Protein 7XV9 (pdb70)

Foldseek 3Di:
DDDDFDAAQQARHGFPQQAQRGRHHPVLNVLLLCCLVVVDDFDAPDDLDDHAHPPCNVPGSSNSNVSCVVRPRHSVSRDD/DDDDFDAAQLARHGFPQQAQRGGHHPVLNVLLLCCLVVVDDFDAPDDLPDHAHPPCNVPGSSNSNVSCVVRPRHSVSNDD

InterPro domains:
  IPR000536 Nuclear hormone receptor, ligand-binding domain [PF00104] (373-566)
  IPR000536 Nuclear hormone receptor, ligand-binding domain [PS51843] (341-583)
  IPR000536 Nuclear hormone receptor, ligand-binding domain [SM00430] (388-554)
  IPR001628 Zinc finger, nuclear hormone receptor-type [PF00105] (116-183)
  IPR001628 Zinc finger, nuclear hormone receptor-type [PR00047] (117-133)
  IPR001628 Zinc finger, nuclear hormone receptor-type [PR00047] (133-148)
  IPR001628 Zinc finger, nuclear hormone receptor-type [PR00047] (166-174)
  IPR001628 Zinc finger, nuclear hormone receptor-type [PR00047] (174-182)
  IPR001628 Zinc finger, nuclear hormone receptor-type [PS00031] (117-143)
  IPR001628 Zinc finger, nuclear hormone receptor-type [PS51030] (114-189)
  IPR001628 Zinc finger, nuclear hormone receptor-type [SM00399] (114-185)
  IPR001723 Nuclear hormone receptor [PR00398] (178-188)
  IPR001723 Nuclear hormone receptor [PR00398] (389-410)
  IPR001723 Nuclear hormone receptor [PR00398] (410-426)
  IPR001723 Nuclear hormone receptor [PR00398] (485-500)
  IPR001723 Nuclear hormone receptor [PR00398] (542-559)
  IPR013088 Zinc finger, NHR/GATA-type [G3DSA:3.30.50.10] (107-215)
  IPR035500 Nuclear hormone receptor-like domain superfamily [G3DSA:1.10.565.10] (348-596)
  IPR035500 Nuclear hormone receptor-like domain superfamily [SSF48508] (183-584)
  IPR048245 Nuclear receptor subfamily 2 group C member 1/2-like, DNA-binding domain [cd06967] (112-198)

Sequence (160 aa):
GHMVVEYCVVCGDKASGRHYGAVSCEGCKGFFKRSVRKNNLTYSCRSNQDCIINKHHRNRCQFCRLKKCLEMGMMKMESVQSGHMVVEYCVVCGDKASGRHYGAVSCEGCKGFFKRSVRKNNLTYSCRSNQDCIINKHHRNRCQFCRLKKCLEMGMKMESVQS

B-factor: mean 18.83, std 8.37, range [8.4, 64.59]

Nearest PDB structures (foldseek):
  7xv9-assembly1_A  TM=1.013E+00  e=1.247E-21  Homo sapiens
  7xv6-assembly1_A  TM=9.791E-01  e=7.977E-18  Homo sapiens
  1by4-assembly2_D  TM=9.687E-01  e=2.899E-15  Homo sapiens
  4cn3-assembly1_C  TM=9.522E-01  e=8.165E-15  Homo sapiens
  8ifo-assembly1_A  TM=9.978E-01  e=5.142E-13  Homo sapiens

Solvent-accessible surface area: 9502 Å² total; per-residue (Å²): 133,158,167,104,102,88,38,6,18,1,0,5,48,61,23,66,28,172,33,46,59,6,29,0,5,91,34,0,48,26,15,0,64,141,3,32,124,86,130,52,129,41,109,21,113,80,110,78,73,36,44,8,34,85,96,45,61,73,224,12,66,61,7,13,23,52,11,0,85,117,23,36,4,70,61,161,60,8,54,130,132,157,167,104,87,89,116,5,49,6,7,34,48,115,24,65,28,108,34,46,26,3,14,0,5,89,34,0,52,24,13,0,66,122,3,26,120,126,123,50,131,39,108,18,114,78,106,76,101,43,145,26,68,136,82,74,62,72,119,12,63,68,7,11,23,37,38,0,31,49,51,2,4,14,60,103,48,9,52,145

Organism: Homo sapiens (NCBI:txid9606)

GO terms:
  GO:0005515 protein binding (F, IPI)
  GO:1990837 sequence-specific double-stranded DNA binding (F, IDA)
  GO:0000977 RNA polymerase II transcription regulatory region sequence-specific DNA binding (F, IDA)
  GO:0000978 RNA polymerase II cis-regulatory region sequence-specific DNA binding (F, IDA)
  GO:0001228 DNA-binding transcription activator activity, RNA polymerase II-specific (F, IDA)
  GO:0045944 positive regulation of transcription by RNA polymerase II (P, IDA)
  GO:0003700 DNA-binding transcription factor activity (F, IDA)
  GO:0043565 sequence-specific DNA binding (F, IDA)
  GO:0003700 DNA-binding transcription factor activity (F, TAS)
  GO:0006355 regulation of DNA-templated transcription (P, TAS)
  GO:0007399 nervous system development (P, TAS)
  GO:0005654 nucleoplasm (C, TAS)
  GO:0043123 positive regulation of canonical NF-kappaB signal transduction (P, IMP)
  GO:0033209 tumor necrosis factor-mediated signaling pathway (P, IMP)
  GO:0046330 positive regulation of JNK cascade (P, IMP)
  GO:0005654 nucleoplasm (C, IDA)
  GO:0000122 negative regulation of transcription by RNA polymerase II (P, IPI)

Radius of gyration: 16.37 Å; Cα contacts (8 Å, |Δi|>4): 266; chains: 2; bounding box: 46×32×51 Å

Structure (mmCIF, N/CA/C/O backbone):
data_7XV9
#
_entry.id   7XV9
#
_cell.length_a   32.229
_cell.length_b   32.229
_cell.length_c   128.043
_cell.angle_alpha   90.000
_cell.angle_beta   90.000
_cell.angle_gamma   90.000
#
_symmetry.space_group_name_H-M   'P 41'
#
loop_
_entity.id
_entity.type
_entity.pdbx_description
1 polymer 'Nuclear receptor subfamily 2 group C member 2'
2 non-polymer 'ZINC ION'
3 water water
#
loop_
_atom_site.group_PDB
_atom_site.id
_atom_site.type_symbol
_atom_site.label_atom_id
_atom_site.label_alt_id
_atom_site.label_comp_id
_atom_site.label_asym_id
_atom_site.label_entity_id
_atom_site.label_seq_id
_atom_site.pdbx_PDB_ins_code
_atom_site.Cartn_x
_atom_site.Cartn_y
_atom_site.Cartn_z
_atom_site.occupancy
_atom_site.B_iso_or_equiv
_atom_site.auth_seq_id
_atom_site.auth_comp_id
_atom_site.auth_asym_id
_atom_site.auth_atom_id
_atom_site.pdbx_PDB_model_num
ATOM 1 N N . GLY A 1 1 ? 9.724 2.368 3.474 1.000 15.795 110 GLY A N 1
ATOM 2 C CA . GLY A 1 1 ? 10.692 3.180 4.290 1.000 15.163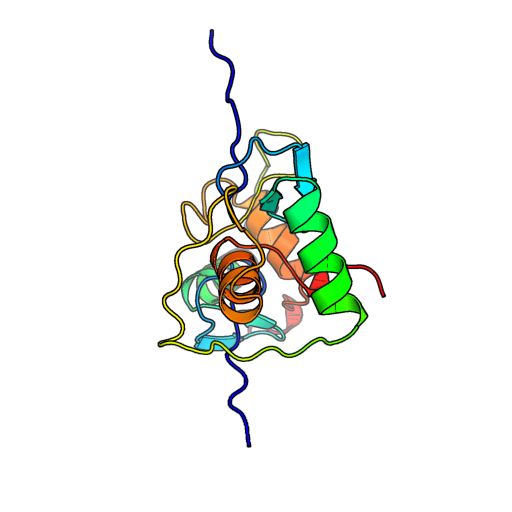 110 GLY A CA 1
ATOM 3 C C . GLY A 1 1 ? 10.038 3.654 5.579 1.000 13.743 110 GLY A C 1
ATOM 4 O O . GLY A 1 1 ? 8.822 3.484 5.698 1.000 13.766 110 GLY A O 1
ATOM 5 N N . HIS A 1 2 ? 10.809 4.166 6.512 1.000 15.078 111 HIS A N 1
ATOM 6 C CA . HIS A 1 2 ? 10.250 4.613 7.820 1.000 16.264 111 HIS A CA 1
ATOM 7 C C . HIS A 1 2 ? 11.009 5.807 8.415 1.000 17.032 111 HIS A C 1
ATOM 8 O O . HIS A 1 2 ? 12.219 6.002 8.021 1.000 17.983 111 HIS A O 1
ATOM 15 N N . MET A 1 3 ? 10.317 6.589 9.275 1.000 15.991 112 MET A N 1
ATOM 16 C CA . MET A 1 3 ? 10.944 7.646 10.116 1.000 15.548 112 MET A CA 1
ATOM 17 C C . MET A 1 3 ? 11.183 7.038 11.514 1.000 15.816 112 MET A C 1
ATOM 18 O O . MET A 1 3 ? 10.398 6.218 11.928 1.000 14.862 112 MET A O 1
ATOM 23 N N . VAL A 1 4 ? 12.337 7.292 12.120 1.000 13.904 113 VAL A N 1
ATOM 24 C CA . VAL A 1 4 ? 12.549 7.054 13.591 1.000 13.540 113 VAL A CA 1
ATOM 25 C C . VAL A 1 4 ? 12.205 8.344 14.311 1.000 13.127 113 VAL A C 1
ATOM 26 O O . VAL A 1 4 ? 12.789 9.342 13.942 1.000 14.660 113 VAL A O 1
ATOM 30 N N . VAL A 1 5 ? 11.244 8.308 15.242 1.000 12.675 114 VAL A N 1
ATOM 31 C CA . VAL A 1 5 ? 10.742 9.487 15.979 1.000 13.075 114 VAL A CA 1
ATOM 32 C C . VAL A 1 5 ? 11.213 9.314 17.413 1.000 13.306 114 VAL A C 1
ATOM 33 O O . VAL A 1 5 ? 10.742 8.351 18.077 1.000 12.470 114 VAL A O 1
ATOM 37 N N . GLU A 1 6 ? 12.251 10.067 17.757 1.000 12.169 115 GLU A N 1
ATOM 38 C CA . GLU A 1 6 ? 12.929 9.920 19.064 1.000 12.531 115 GLU A CA 1
ATOM 39 C C . GLU A 1 6 ? 12.174 10.683 20.147 1.000 11.751 115 GLU A C 1
ATOM 40 O O . GLU A 1 6 ? 11.740 11.820 19.950 1.000 13.042 115 GLU A O 1
ATOM 46 N N . TYR A 1 7 ? 12.097 10.042 21.294 1.000 11.429 116 TYR A N 1
ATOM 47 C CA . TYR A 1 7 ? 11.550 10.636 22.512 1.000 12.066 116 TYR A CA 1
ATOM 48 C C . TYR A 1 7 ? 12.699 10.855 23.480 1.000 12.358 116 TYR A C 1
ATOM 49 O O . TYR A 1 7 ? 13.594 10.037 23.593 1.000 12.991 116 TYR A O 1
ATOM 58 N N . CYS A 1 8 ? 12.609 11.951 24.208 1.000 11.218 117 CYS A N 1
ATOM 59 C CA . CYS A 1 8 ? 13.547 12.227 25.325 1.000 10.867 117 CYS A CA 1
ATOM 60 C C . CYS A 1 8 ? 13.633 11.005 26.225 1.000 10.896 117 CYS A C 1
ATOM 61 O O . CYS A 1 8 ? 12.591 10.536 26.769 1.000 10.531 117 CYS A O 1
ATOM 64 N N . VAL A 1 9 ? 14.859 10.465 26.421 1.000 11.026 118 VAL A N 1
ATOM 65 C CA . VAL A 1 9 ? 15.085 9.294 27.309 1.000 11.799 118 VAL A CA 1
ATOM 66 C C . VAL A 1 9 ? 14.743 9.622 28.755 1.000 11.352 118 VAL A C 1
ATOM 67 O O . VAL A 1 9 ? 14.500 8.675 29.531 1.000 12.783 118 VAL A O 1
ATOM 71 N N . VAL A 1 10 ? 14.770 10.902 29.141 1.000 10.575 119 VAL A N 1
ATOM 72 C CA . VAL A 1 10 ? 14.534 11.294 30.556 1.000 10.364 119 VAL A CA 1
ATOM 73 C C . VAL A 1 10 ? 13.026 11.489 30.799 1.000 10.827 119 VAL A C 1
ATOM 74 O O . VAL A 1 10 ? 12.516 10.933 31.794 1.000 11.508 119 VAL A O 1
ATOM 78 N N . CYS A 1 11 ? 12.342 12.249 29.950 1.000 9.657 120 CYS A N 1
ATOM 79 C CA . CYS A 1 11 ? 10.932 12.620 30.251 1.000 10.008 120 CYS A CA 1
ATOM 80 C C . CYS A 1 11 ? 9.884 12.137 29.237 1.000 9.734 120 CYS A C 1
ATOM 81 O O . CYS A 1 11 ? 8.660 12.299 29.585 1.000 11.104 120 CYS A O 1
ATOM 84 N N . GLY A 1 12 ? 10.244 11.722 28.036 1.000 10.501 121 GLY A N 1
ATOM 85 C CA . GLY A 1 12 ? 9.216 11.293 27.067 1.000 10.648 121 GLY A CA 1
ATOM 86 C C . GLY A 1 12 ? 8.630 12.409 26.253 1.000 11.776 121 GLY A C 1
ATOM 87 O O . GLY A 1 12 ? 7.766 12.144 25.368 1.000 13.585 121 GLY A O 1
ATOM 88 N N . ASP A 1 13 ? 9.056 13.671 26.458 1.000 11.757 122 ASP A N 1
ATOM 89 C CA . ASP A 1 13 ? 8.750 14.727 25.474 1.000 14.012 122 ASP A CA 1
ATOM 90 C C . ASP A 1 13 ? 9.472 14.356 24.163 1.000 14.154 122 ASP A C 1
ATOM 91 O O . ASP A 1 13 ? 10.412 13.526 24.210 1.000 12.597 122 ASP A O 1
ATOM 96 N N . LYS A 1 14 ? 9.066 14.890 23.000 1.000 14.737 123 LYS A N 1
ATOM 97 C CA . LYS A 1 14 ? 9.833 14.667 21.751 1.000 15.099 123 LYS A CA 1
ATOM 98 C C . LYS A 1 14 ? 11.254 15.209 21.970 1.000 13.519 123 LYS A C 1
ATOM 99 O O . LYS A 1 14 ? 11.426 16.283 22.553 1.000 13.252 123 LYS A O 1
ATOM 101 N N . ALA A 1 15 ? 12.246 14.424 21.611 1.000 12.712 124 ALA A N 1
ATOM 102 C CA . ALA A 1 15 ? 13.648 14.870 21.733 1.000 13.305 124 ALA A CA 1
ATOM 103 C C . ALA A 1 15 ? 13.958 15.957 20.705 1.000 12.421 124 ALA A C 1
ATOM 104 O O . ALA A 1 15 ? 13.371 15.968 19.600 1.000 14.325 124 ALA A O 1
ATOM 106 N N . SER A 1 16 ? 14.966 16.775 20.965 1.000 12.602 125 SER A N 1
ATOM 107 C CA . SER A 1 16 ? 15.392 17.788 19.981 1.000 13.927 125 SER A CA 1
ATOM 108 C C . SER A 1 16 ? 16.670 17.313 19.302 1.000 15.903 125 SER A C 1
ATOM 109 O O . SER A 1 16 ? 17.109 17.959 18.335 1.000 16.506 125 SER A O 1
ATOM 112 N N . GLY A 1 17 ? 17.306 16.283 19.838 1.000 16.516 126 GLY A N 1
ATOM 113 C CA . GLY A 1 17 ? 18.590 15.829 19.300 1.000 16.149 126 GLY A CA 1
ATOM 114 C C . GLY A 1 17 ? 19.398 15.052 20.324 1.000 15.829 126 GLY A C 1
ATOM 115 O O . GLY A 1 17 ? 18.850 14.695 21.356 1.000 12.931 126 GLY A O 1
ATOM 116 N N . ARG A 1 18 ? 20.651 14.779 19.987 1.000 15.904 127 ARG A N 1
ATOM 117 C CA . ARG A 1 18 ? 21.625 14.051 20.843 1.000 16.450 127 ARG A CA 1
ATOM 118 C C . ARG A 1 18 ? 22.381 15.101 21.639 1.000 16.155 127 ARG A C 1
ATOM 119 O O . ARG A 1 18 ? 23.072 15.980 21.054 1.000 18.142 127 ARG A O 1
ATOM 125 N N . HIS A 1 19 ? 22.281 15.060 22.969 1.000 13.786 128 HIS A N 1
ATOM 126 C CA . HIS A 1 19 ? 22.923 16.082 23.814 1.000 14.132 128 HIS A CA 1
ATOM 127 C C . HIS A 1 19 ? 23.687 15.331 24.907 1.000 12.935 128 HIS A C 1
ATOM 128 O O . HIS A 1 19 ? 23.090 14.568 25.605 1.000 12.635 128 HIS A O 1
ATOM 135 N N . TYR A 1 20 ? 24.991 15.522 24.975 1.000 14.515 129 TYR A N 1
ATOM 136 C CA . TYR A 1 20 ? 25.840 14.884 26.004 1.000 12.871 129 TYR A CA 1
ATOM 137 C C . TYR A 1 20 ? 25.605 13.366 25.972 1.000 11.947 129 TYR A C 1
ATOM 138 O O . TYR A 1 20 ? 25.604 12.780 27.044 1.000 12.235 129 TYR A O 1
ATOM 147 N N . GLY A 1 21 ? 25.418 12.733 24.816 1.000 12.107 130 GLY A N 1
ATOM 148 C CA . GLY A 1 21 ? 25.421 11.269 24.746 1.000 12.338 130 GLY A CA 1
ATOM 149 C C . GLY A 1 21 ? 24.045 10.661 24.984 1.000 12.854 130 GLY A C 1
ATOM 150 O O . GLY A 1 21 ? 23.941 9.443 25.049 1.000 13.331 130 GLY A O 1
ATOM 151 N N . ALA A 1 22 ? 23.003 11.471 25.002 1.000 12.370 131 ALA A N 1
ATOM 152 C CA . ALA A 1 22 ? 21.620 10.945 25.166 1.000 12.582 131 ALA A CA 1
ATOM 153 C C . ALA A 1 22 ? 20.676 11.722 24.274 1.000 12.718 131 ALA A C 1
ATOM 154 O O . ALA A 1 22 ? 20.823 12.957 24.108 1.000 12.877 131 ALA A O 1
ATOM 156 N N . VAL A 1 23 ? 19.682 11.021 23.752 1.000 12.233 132 VAL A N 1
ATOM 157 C CA . VAL A 1 23 ? 18.578 11.642 22.986 1.000 12.999 132 VAL A CA 1
ATOM 158 C C . VAL A 1 23 ? 17.653 12.348 23.978 1.000 11.346 132 VA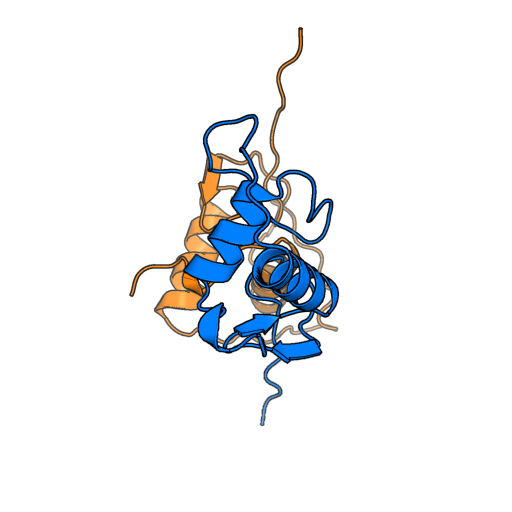L A C 1
ATOM 159 O O . VAL A 1 23 ? 17.101 11.657 24.843 1.000 12.475 132 VAL A O 1
ATOM 163 N N . SER A 1 24 ? 17.556 13.675 23.936 1.000 10.509 133 SER A N 1
ATOM 164 C CA . SER A 1 24 ? 16.875 14.404 25.015 1.000 10.798 133 SER A CA 1
ATOM 165 C C . SER A 1 24 ? 16.161 15.639 24.468 1.000 9.927 133 SER A C 1
ATOM 166 O O . SER A 1 24 ? 16.487 16.059 23.327 1.000 11.576 133 SER A O 1
ATOM 169 N N . CYS A 1 25 ? 15.172 16.145 25.209 1.000 9.684 134 CYS A N 1
ATOM 170 C CA . CYS A 1 25 ? 14.508 17.417 24.904 1.000 10.018 134 CYS A CA 1
ATOM 171 C C . CYS A 1 25 ? 15.422 18.545 25.353 1.000 10.341 134 CYS A C 1
ATOM 172 O O . CYS A 1 25 ? 16.404 18.343 26.047 1.000 10.207 134 CYS A O 1
ATOM 175 N N . GLU A 1 26 ? 15.049 19.759 24.984 1.000 12.055 135 GLU A N 1
ATOM 176 C CA . GLU A 1 26 ? 15.844 20.942 25.334 1.000 12.382 135 GLU A CA 1
ATOM 177 C C . GLU A 1 26 ? 15.816 21.129 26.855 1.000 11.399 135 GLU A C 1
ATOM 178 O O . GLU A 1 26 ? 16.832 21.575 27.367 1.000 13.597 135 GLU A O 1
ATOM 184 N N . GLY A 1 27 ? 14.660 20.926 27.496 1.000 10.695 136 GLY A N 1
ATOM 185 C CA . GLY A 1 27 ? 14.536 21.113 28.943 1.000 10.880 136 GLY A CA 1
ATOM 186 C C . GLY A 1 27 ? 15.484 20.197 29.657 1.000 9.478 136 GLY A C 1
ATOM 187 O O . GLY A 1 27 ? 16.186 20.667 30.606 1.000 8.902 136 GLY A O 1
ATOM 188 N N . CYS A 1 28 ? 15.491 18.916 29.312 1.000 9.411 137 CYS A N 1
ATOM 189 C CA . CYS A 1 28 ? 16.379 17.968 30.036 1.000 9.095 137 CYS A CA 1
ATOM 190 C C . CYS A 1 28 ? 17.858 18.232 29.734 1.000 9.359 137 CYS A C 1
ATOM 191 O O . CYS A 1 28 ? 18.652 18.136 30.639 1.000 9.795 137 CYS A O 1
ATOM 194 N N . LYS A 1 29 ? 18.201 18.618 28.520 1.000 10.941 138 LYS A N 1
ATOM 195 C CA . LYS A 1 29 ? 19.578 19.059 28.169 1.000 11.422 138 LYS A CA 1
ATOM 196 C C . LYS A 1 29 ? 20.007 20.205 29.084 1.000 10.572 138 LYS A C 1
ATOM 197 O O . LYS A 1 29 ? 21.112 20.153 29.675 1.000 10.639 138 LYS A O 1
ATOM 203 N N . GLY A 1 30 ? 19.171 21.232 29.199 1.000 11.025 139 GLY A N 1
ATOM 204 C CA . GLY A 1 30 ? 19.449 22.423 29.998 1.000 10.614 139 GLY 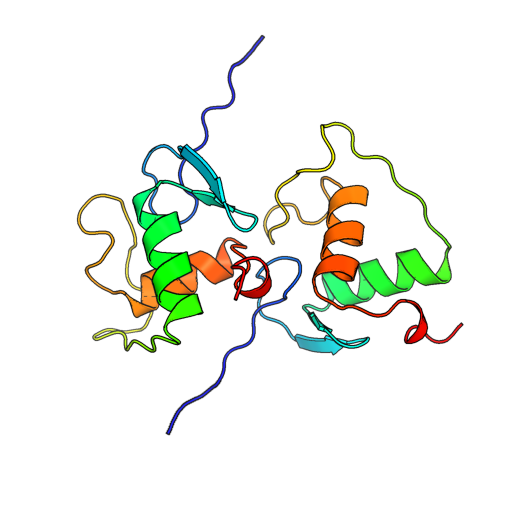A CA 1
ATOM 205 C C . GLY A 1 30 ? 19.584 22.085 31.469 1.000 10.455 139 GLY A C 1
ATOM 206 O O . GLY A 1 30 ? 20.540 22.533 32.159 1.000 11.783 139 GLY A O 1
ATOM 207 N N . PHE A 1 31 ? 18.685 21.229 31.941 1.000 10.014 140 PHE A N 1
ATOM 208 C CA . PHE A 1 31 ? 18.712 20.766 33.346 1.000 9.161 140 PHE A CA 1
ATOM 209 C C . PHE A 1 31 ? 20.042 20.054 33.639 1.000 9.076 140 PHE A C 1
ATOM 210 O O . PHE A 1 31 ? 20.665 20.236 34.715 1.000 9.629 140 PHE A O 1
ATOM 218 N N . PHE A 1 32 ? 20.458 19.164 32.746 1.000 9.154 141 PHE A N 1
ATOM 219 C CA . PHE A 1 32 ? 21.686 18.359 32.935 1.000 9.654 14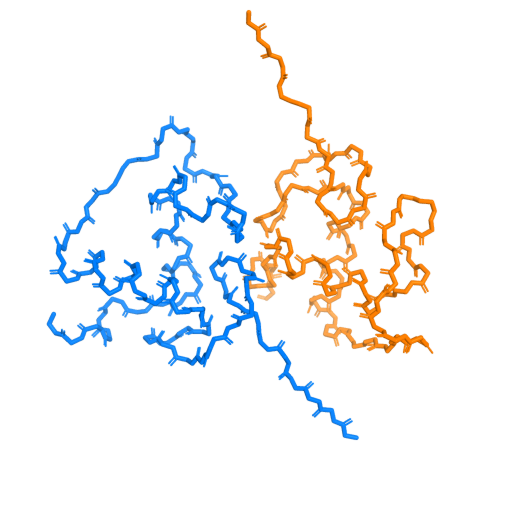1 PHE A CA 1
ATOM 220 C C . PHE A 1 32 ? 22.918 19.279 32.957 1.000 10.499 141 PHE A C 1
ATOM 221 O O . PHE A 1 32 ? 23.781 19.131 33.854 1.000 10.466 141 PHE A O 1
ATOM 229 N N . LYS A 1 33 ? 22.985 20.185 31.989 1.000 11.610 142 LYS A N 1
ATOM 230 C CA . LYS A 1 33 ? 24.109 21.133 31.813 1.000 14.078 142 LYS A CA 1
ATOM 231 C C . LYS A 1 33 ? 24.262 21.923 33.105 1.000 11.922 142 LYS A C 1
ATOM 232 O O . LYS A 1 33 ? 25.354 21.966 33.611 1.000 12.367 142 LYS A O 1
ATOM 238 N N . ARG A 1 34 ? 23.162 22.475 33.595 1.000 12.884 143 ARG A N 1
ATOM 239 C CA . ARG A 1 34 ? 23.127 23.354 34.781 1.000 15.235 143 ARG A CA 1
ATOM 240 C C . ARG A 1 34 ? 23.509 22.524 36.011 1.000 14.432 143 ARG A C 1
ATOM 241 O O . ARG A 1 34 ? 24.415 22.923 36.774 1.000 13.796 143 ARG A O 1
ATOM 249 N N . SER A 1 35 ? 22.946 21.325 36.130 1.000 11.600 144 SER A N 1
ATOM 250 C CA . SER A 1 35 ? 23.249 20.427 37.268 1.000 10.892 144 SER A CA 1
ATOM 251 C C . SER A 1 35 ? 24.759 20.121 37.300 1.000 10.494 144 SER A C 1
ATOM 252 O O . SER A 1 35 ? 25.353 20.102 38.426 1.000 11.170 144 SER A O 1
ATOM 255 N N . VAL A 1 36 ? 25.361 19.857 36.150 1.000 9.980 145 VAL A N 1
ATOM 256 C CA . VAL A 1 36 ? 26.793 19.449 36.094 1.000 11.213 145 VAL A CA 1
ATOM 257 C C . VAL A 1 36 ? 27.665 20.694 36.314 1.000 12.421 145 VAL A C 1
ATOM 258 O O . VAL A 1 36 ? 28.570 20.652 37.208 1.000 14.339 145 VAL A O 1
ATOM 262 N N . ARG A 1 37 ? 27.415 21.750 35.585 1.000 12.911 146 ARG A N 1
ATOM 263 C CA . ARG A 1 37 ? 28.280 22.958 35.643 1.000 15.595 146 ARG A CA 1
ATOM 264 C C . ARG A 1 37 ? 28.284 23.550 37.052 1.000 17.548 146 ARG A C 1
ATOM 265 O O . ARG A 1 37 ? 29.381 23.954 37.514 1.000 18.188 146 ARG A O 1
ATOM 273 N N . LYS A 1 38 ? 27.108 23.651 37.669 1.000 14.885 147 LYS A N 1
ATOM 274 C CA . LYS A 1 38 ? 26.922 24.284 39.005 1.000 14.702 147 LYS A CA 1
ATOM 275 C C . LYS A 1 38 ? 27.093 23.261 40.133 1.000 17.248 147 LYS A C 1
ATOM 276 O O . LYS A 1 38 ? 26.881 23.652 41.285 1.000 16.660 147 LYS A O 1
ATOM 280 N N . ASN A 1 39 ? 27.462 22.006 39.834 1.000 16.989 148 ASN A N 1
ATOM 281 C CA A ASN A 1 39 ? 27.699 20.945 40.851 0.500 18.458 148 ASN A CA 1
ATOM 282 C CA B ASN A 1 39 ? 27.715 20.987 40.886 0.500 18.797 148 ASN A CA 1
ATOM 283 C C . ASN A 1 39 ? 26.506 20.947 41.817 1.000 17.829 148 ASN A C 1
ATOM 284 O O . ASN A 1 39 ? 26.686 20.985 43.062 1.000 18.021 148 ASN A O 1
ATOM 293 N N . LEU A 1 40 ? 25.302 20.923 41.258 1.000 16.298 149 LEU A N 1
ATOM 294 C CA . LEU A 1 40 ? 24.083 20.945 42.064 1.000 15.580 149 LEU A CA 1
ATOM 295 C C . LEU A 1 40 ? 23.869 19.555 42.659 1.000 16.469 149 LEU A C 1
ATOM 296 O O . LEU A 1 40 ? 23.954 18.555 41.947 1.000 17.770 149 LEU A O 1
ATOM 301 N N . THR A 1 41 ? 23.538 19.526 43.936 1.000 14.691 150 THR A N 1
ATOM 302 C CA . THR A 1 41 ? 23.145 18.300 44.661 1.000 16.838 150 THR A CA 1
ATOM 303 C C . THR A 1 41 ? 21.690 18.510 45.044 1.000 15.504 150 THR A C 1
ATOM 304 O O . THR A 1 41 ? 21.260 19.660 45.353 1.000 15.923 150 THR A O 1
ATOM 308 N N . TYR A 1 42 ? 20.935 17.454 44.915 1.000 14.670 151 TYR A N 1
ATOM 309 C CA . TYR A 1 42 ? 19.484 17.468 45.187 1.000 14.513 151 TYR A CA 1
ATOM 310 C C . TYR A 1 42 ? 19.186 16.344 46.174 1.000 15.118 151 TYR A C 1
ATOM 311 O O . TYR A 1 42 ? 19.967 15.372 46.287 1.000 16.962 151 TYR A O 1
ATOM 320 N N . SER A 1 43 ? 18.026 16.410 46.826 1.000 15.490 152 SER A N 1
ATOM 321 C CA . SER A 1 43 ? 17.518 15.289 47.635 1.000 15.213 152 SER A CA 1
ATOM 322 C C . SER A 1 43 ? 16.099 15.002 47.195 1.000 13.515 152 SER A C 1
ATOM 323 O O . SER A 1 43 ? 15.352 15.937 46.929 1.000 14.808 152 SER A O 1
ATOM 326 N N . CYS A 1 44 ? 15.800 13.737 47.090 1.000 15.127 153 CYS A N 1
ATOM 327 C CA . CYS A 1 44 ? 14.414 13.280 46.823 1.000 16.186 153 CYS A CA 1
ATOM 328 C C . CYS A 1 44 ? 13.601 13.371 48.127 1.000 20.402 153 CYS A C 1
ATOM 329 O O . CYS A 1 44 ? 14.057 12.810 49.134 1.000 19.402 153 CYS A O 1
ATOM 332 N N . ARG A 1 45 ? 12.408 13.989 48.071 1.000 23.332 154 ARG A N 1
ATOM 333 C CA . ARG A 1 45 ? 11.482 14.066 49.235 1.000 25.273 154 ARG A CA 1
ATOM 334 C C . ARG A 1 45 ? 10.890 12.664 49.500 1.000 26.665 154 ARG A C 1
ATOM 335 O O . ARG A 1 45 ? 10.538 12.366 50.654 1.000 30.345 154 ARG A O 1
ATOM 337 N N . SER A 1 46 ? 10.799 11.782 48.505 1.000 23.728 155 SER A N 1
ATOM 338 C CA . SER A 1 46 ? 10.217 10.426 48.681 1.000 22.539 155 SER A CA 1
ATOM 339 C C . SER A 1 46 ? 11.303 9.351 48.755 1.000 21.891 155 SER A C 1
ATOM 340 O O . SER A 1 46 ? 12.216 9.515 49.578 1.000 27.543 155 SER A O 1
ATOM 343 N N . ASN A 1 47 ? 11.220 8.297 47.943 1.000 22.607 156 ASN A N 1
ATOM 344 C CA . ASN A 1 47 ? 12.027 7.063 48.086 1.000 23.802 156 ASN A CA 1
ATOM 345 C C . ASN A 1 47 ? 12.985 6.899 46.907 1.000 23.124 156 ASN A C 1
ATOM 346 O O . ASN A 1 47 ? 13.340 5.727 46.615 1.000 22.585 156 ASN A O 1
ATOM 350 N N . GLN A 1 48 ? 13.406 8.015 46.281 1.000 20.848 157 GLN A N 1
ATOM 351 C CA . GLN A 1 48 ? 14.327 8.029 45.115 1.000 20.859 157 GLN A CA 1
ATOM 352 C C . GLN A 1 48 ? 13.766 7.169 43.985 1.000 21.516 157 GLN A C 1
ATOM 353 O O . GLN A 1 48 ? 14.583 6.538 43.264 1.000 25.946 157 GLN A O 1
ATOM 357 N N . ASP A 1 49 ? 12.448 7.189 43.783 1.000 22.163 158 ASP A N 1
ATOM 358 C CA . ASP A 1 49 ? 11.762 6.309 42.790 1.000 26.010 158 ASP A CA 1
ATOM 359 C C . ASP A 1 49 ? 10.640 7.088 42.101 1.000 23.397 158 ASP A C 1
ATOM 360 O O . ASP A 1 49 ? 9.669 6.435 41.609 1.000 19.919 158 ASP A O 1
ATOM 365 N N . CYS A 1 50 ? 10.770 8.415 42.030 1.000 20.320 159 CYS A N 1
ATOM 366 C CA . CYS A 1 50 ? 9.716 9.300 41.460 1.000 18.195 159 CYS A CA 1
ATOM 367 C C . CYS A 1 50 ? 9.613 9.036 39.947 1.000 19.631 159 CYS A C 1
ATOM 368 O O . CYS A 1 50 ? 10.585 8.604 39.316 1.000 18.559 159 CYS A O 1
ATOM 371 N N . ILE A 1 51 ? 8.424 9.230 39.414 1.000 19.418 160 ILE A N 1
ATOM 372 C CA . ILE A 1 51 ? 8.134 9.204 37.958 1.000 18.887 160 ILE A CA 1
ATOM 373 C C . ILE A 1 51 ? 8.666 10.496 37.370 1.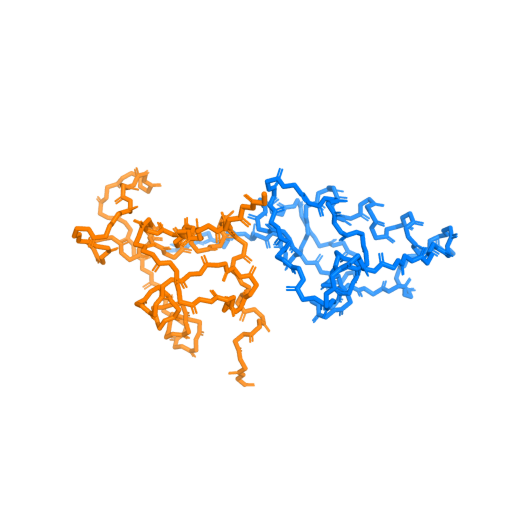000 18.202 160 ILE A C 1
ATOM 374 O O . ILE A 1 51 ? 8.428 11.506 37.980 1.000 18.300 160 ILE A O 1
ATOM 378 N N . ILE A 1 52 ? 9.373 10.421 36.234 1.000 15.875 161 ILE A N 1
ATOM 379 C CA . ILE A 1 52 ? 9.795 11.611 35.448 1.000 16.772 161 ILE A CA 1
ATOM 380 C C . ILE A 1 52 ? 9.069 11.559 34.110 1.000 18.009 161 ILE A C 1
ATOM 381 O O . ILE A 1 52 ? 9.360 10.643 33.291 1.000 18.688 161 ILE A O 1
ATOM 386 N N . ASN A 1 53 ? 8.146 12.484 33.918 1.000 16.768 162 ASN A N 1
ATOM 387 C CA . ASN A 1 53 ? 7.523 12.644 32.601 1.000 19.093 162 ASN A CA 1
ATOM 388 C C . ASN A 1 53 ? 7.345 14.140 32.316 1.000 19.459 162 ASN A C 1
ATOM 389 O O . ASN A 1 53 ? 7.771 14.984 33.116 1.000 20.223 162 ASN A O 1
ATOM 394 N N . LYS A 1 54 ? 6.823 14.459 31.150 1.000 20.791 163 LYS A N 1
ATOM 395 C CA . LYS A 1 54 ? 6.882 15.847 30.651 1.000 23.290 163 LYS A CA 1
ATOM 396 C C . LYS A 1 54 ? 5.896 16.694 31.460 1.000 27.421 163 LYS A C 1
ATOM 397 O O . LYS A 1 54 ? 5.987 17.925 31.354 1.000 25.095 163 LYS A O 1
ATOM 403 N N . HIS A 1 55 ? 5.019 16.064 32.256 1.000 26.616 164 HIS A N 1
ATOM 404 C CA . HIS A 1 55 ? 3.901 16.747 32.961 1.000 31.320 164 HIS A CA 1
ATOM 405 C C . HIS A 1 55 ? 4.498 17.709 33.979 1.000 38.110 164 HIS A C 1
ATOM 406 O O . HIS A 1 55 ? 4.226 18.926 33.865 1.000 47.435 164 HIS A O 1
ATOM 408 N N . HIS A 1 56 ? 5.296 17.193 34.916 1.000 34.560 165 HIS A N 1
ATOM 409 C CA . HIS A 1 56 ? 5.968 18.027 35.946 1.000 35.863 165 HIS A CA 1
ATOM 410 C C . HIS A 1 56 ? 7.399 17.522 36.075 1.000 34.449 165 HIS A C 1
ATOM 411 O O . HIS A 1 56 ? 7.732 16.961 37.121 1.000 35.978 165 HIS A O 1
ATOM 412 N N . ARG A 1 57 ? 8.168 17.677 35.007 1.000 29.123 166 ARG A N 1
ATOM 413 C CA . ARG A 1 57 ? 9.559 17.186 34.883 1.000 30.379 166 ARG A CA 1
ATOM 414 C C . ARG A 1 57 ? 10.406 17.497 36.111 1.000 26.590 166 ARG A C 1
ATOM 415 O O . ARG A 1 57 ? 11.278 16.657 36.428 1.000 27.026 166 ARG A O 1
ATOM 423 N N . ASN A 1 58 ? 10.208 18.664 36.728 1.000 25.849 167 ASN A N 1
ATOM 424 C CA . ASN A 1 58 ? 11.154 19.188 37.741 1.000 27.952 167 ASN A CA 1
ATOM 425 C C . ASN A 1 58 ? 10.618 19.021 39.165 1.000 29.428 167 ASN A C 1
ATOM 426 O O . ASN A 1 58 ? 11.229 19.556 40.081 1.000 29.595 167 ASN A O 1
ATOM 431 N N . ARG A 1 59 ? 9.573 18.221 39.350 1.000 28.319 168 ARG A N 1
ATOM 432 C CA . ARG A 1 59 ? 8.946 17.952 40.660 1.000 30.651 168 ARG A CA 1
ATOM 433 C C . ARG A 1 59 ? 9.998 17.300 41.573 1.000 27.401 168 ARG A C 1
ATOM 434 O O . ARG A 1 59 ? 10.030 17.623 42.783 1.000 25.566 168 ARG A O 1
ATOM 442 N N . CYS A 1 60 ? 10.846 16.420 41.030 1.000 20.562 169 CYS A N 1
ATOM 443 C CA . CYS A 1 60 ? 11.939 15.833 41.823 1.000 16.384 169 CYS A CA 1
ATOM 444 C C . CYS A 1 60 ? 13.242 15.923 41.042 1.000 13.663 169 CYS A C 1
ATOM 445 O O . CYS A 1 60 ? 13.439 15.113 40.123 1.000 14.284 169 CYS A O 1
ATOM 448 N N . GLN A 1 61 ? 14.043 16.929 41.361 1.000 13.514 170 GLN A N 1
ATOM 449 C CA . GLN A 1 61 ? 15.301 17.185 40.624 1.000 12.978 170 GLN A CA 1
ATOM 450 C C . GLN A 1 61 ? 16.245 15.989 40.836 1.000 11.952 170 GLN A C 1
ATOM 451 O O . GLN A 1 61 ? 17.018 15.626 39.889 1.000 10.992 170 GLN A O 1
ATOM 457 N N . PHE A 1 62 ? 16.307 15.423 42.045 1.000 10.675 171 PHE A N 1
ATOM 458 C CA . PHE A 1 62 ? 17.154 14.229 42.325 1.000 10.500 171 PHE A CA 1
ATOM 459 C C . PHE A 1 62 ? 16.875 13.121 41.317 1.000 9.737 171 PHE A C 1
ATOM 460 O O . PHE A 1 62 ? 17.780 12.597 40.683 1.000 9.302 171 PHE A O 1
ATOM 468 N N . CYS A 1 63 ? 15.599 12.729 41.195 1.000 11.213 172 CYS A N 1
ATOM 469 C CA . CYS A 1 63 ? 15.191 11.612 40.358 1.000 11.104 172 CYS A CA 1
ATOM 470 C C . CYS A 1 63 ? 15.414 11.983 38.887 1.000 9.903 172 CYS A C 1
ATOM 471 O O . CYS A 1 63 ? 15.748 11.057 38.110 1.000 10.810 172 CYS A O 1
ATOM 474 N N . ARG A 1 64 ? 15.223 13.265 38.530 1.000 9.297 173 ARG A N 1
ATOM 475 C CA . ARG A 1 64 ? 15.464 13.692 37.134 1.000 8.886 173 ARG A CA 1
ATOM 476 C C . ARG A 1 64 ? 16.954 13.547 36.804 1.000 8.811 173 ARG A C 1
ATOM 477 O O . ARG A 1 64 ? 17.266 13.055 35.742 1.000 8.814 173 ARG A O 1
ATOM 485 N N . LEU A 1 65 ? 17.869 13.964 37.667 1.000 9.180 174 LEU A N 1
ATOM 486 C CA . LEU A 1 65 ? 19.311 13.833 37.417 1.000 9.380 174 LEU A CA 1
ATOM 487 C C . LEU A 1 65 ? 19.724 12.363 37.393 1.000 10.190 174 LEU A C 1
ATOM 488 O O . LEU A 1 65 ? 20.489 11.995 36.539 1.000 9.902 174 LEU A O 1
ATOM 493 N N . LYS A 1 66 ? 19.169 11.559 38.279 1.000 9.495 175 LYS A N 1
ATOM 494 C CA . LYS A 1 66 ? 19.453 10.100 38.337 1.000 10.749 175 LYS A CA 1
ATOM 495 C C . LYS A 1 66 ? 19.056 9.508 36.979 1.000 10.982 175 LYS A C 1
ATOM 496 O O . LYS A 1 66 ? 19.767 8.665 36.447 1.000 11.606 175 LYS A O 1
ATOM 500 N N . LYS A 1 67 ? 17.891 9.871 36.457 1.000 13.031 176 LYS A N 1
ATOM 501 C CA . LYS A 1 67 ? 17.376 9.299 35.183 1.000 11.684 176 LYS A CA 1
ATOM 502 C C . LYS A 1 67 ? 18.296 9.741 34.039 1.000 11.618 176 LYS A C 1
ATOM 503 O O . LYS A 1 67 ? 18.605 8.934 33.176 1.000 11.787 176 LYS A O 1
ATOM 507 N N . CYS A 1 68 ? 18.751 10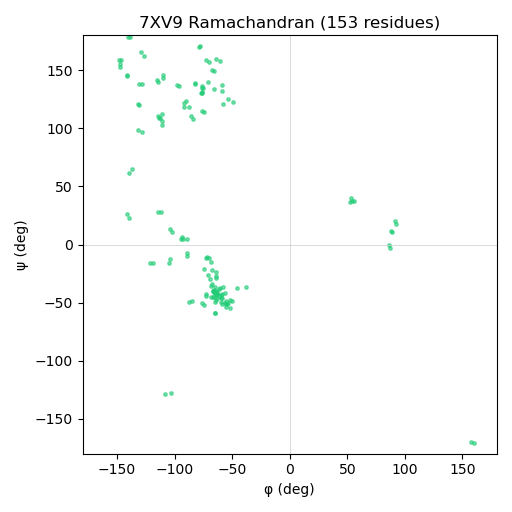.998 34.029 1.000 11.178 177 CYS A N 1
ATOM 508 C CA . CYS A 1 68 ? 19.736 11.484 33.046 1.000 11.049 177 CYS A CA 1
ATOM 509 C C . CYS A 1 68 ? 20.937 10.540 33.049 1.000 12.263 177 CYS A C 1
ATOM 510 O O . CYS A 1 68 ? 21.369 10.079 31.984 1.000 11.707 177 CYS A O 1
ATOM 513 N N . LEU A 1 69 ? 21.445 10.204 34.220 1.000 11.154 178 LEU A N 1
ATOM 514 C CA . LEU A 1 69 ? 22.677 9.358 34.293 1.000 11.912 178 LEU A CA 1
ATOM 515 C C . LEU A 1 69 ? 22.317 7.917 33.891 1.000 13.541 178 LEU A C 1
ATOM 516 O O . LEU A 1 69 ? 23.108 7.324 33.134 1.000 14.168 178 LEU A O 1
ATOM 521 N N . GLU A 1 70 ? 21.196 7.383 34.358 1.000 14.637 179 GLU A N 1
ATOM 522 C CA . GLU A 1 70 ? 20.795 5.978 34.073 1.000 16.409 179 GLU A CA 1
ATOM 523 C C . GLU A 1 70 ? 20.546 5.792 32.580 1.000 16.906 179 GLU A C 1
ATOM 524 O O . GLU A 1 70 ? 20.655 4.688 32.078 1.000 16.204 179 GLU A O 1
ATOM 530 N N . MET A 1 71 ? 20.165 6.860 31.895 1.000 16.001 180 MET A N 1
ATOM 531 C CA . MET A 1 71 ? 19.797 6.807 30.462 1.000 17.163 180 MET A CA 1
ATOM 532 C C . MET A 1 71 ? 20.999 7.162 29.592 1.000 16.508 180 MET A C 1
ATOM 533 O O . MET A 1 71 ? 20.833 7.238 28.336 1.000 18.778 180 MET A O 1
ATOM 538 N N . GLY A 1 72 ? 22.164 7.360 30.199 1.000 16.083 181 GLY A N 1
ATOM 539 C CA . GLY A 1 72 ? 23.454 7.465 29.535 1.000 14.877 181 GLY A CA 1
ATOM 540 C C . GLY A 1 72 ? 23.875 8.879 29.172 1.000 17.278 181 GLY A C 1
ATOM 541 O O . GLY A 1 72 ? 24.834 9.072 28.405 1.000 15.647 181 GLY A O 1
ATOM 542 N N . MET A 1 73 ? 23.263 9.872 29.778 1.000 16.252 182 MET A N 1
ATOM 543 C CA A MET A 1 73 ? 23.738 11.261 29.610 0.500 16.221 182 MET A CA 1
ATOM 544 C CA B MET A 1 73 ? 23.728 11.268 29.629 0.500 16.817 182 MET A CA 1
ATOM 545 C C . MET A 1 73 ? 25.061 11.386 30.367 1.000 15.536 182 MET A C 1
ATOM 546 O O . MET A 1 73 ? 25.155 10.865 31.519 1.000 14.485 182 MET A O 1
ATOM 555 N N . LYS A 1 74 ? 26.033 12.048 29.778 1.000 14.778 183 LYS A N 1
ATOM 556 C CA . LYS A 1 74 ? 27.439 12.010 30.255 1.000 16.042 183 LYS A CA 1
ATOM 557 C C . LYS A 1 74 ? 27.900 13.346 30.847 1.000 14.970 183 LYS A C 1
ATOM 558 O O . LYS A 1 74 ? 28.030 14.325 30.130 1.000 14.368 183 LYS A O 1
ATOM 562 N N . MET A 1 75 ? 28.147 13.368 32.158 1.000 13.629 184 MET A N 1
ATOM 563 C CA . MET A 1 75 ? 28.544 14.613 32.870 1.000 14.890 184 MET A CA 1
ATOM 564 C C . MET A 1 75 ? 29.844 15.104 32.262 1.000 15.003 184 MET A C 1
ATOM 565 O O . MET A 1 75 ? 30.030 16.318 32.093 1.000 13.584 184 MET A O 1
ATOM 570 N N . GLU A 1 76 ? 30.701 14.159 31.912 1.000 16.363 185 GLU A N 1
ATOM 571 C CA . GLU A 1 76 ? 32.055 14.426 31.399 1.000 17.436 185 GLU A CA 1
ATOM 572 C C . GLU A 1 76 ? 31.974 15.074 30.010 1.000 19.976 185 GLU A C 1
ATOM 573 O O . GLU A 1 76 ? 33.012 15.611 29.590 1.000 21.512 185 GLU A O 1
ATOM 579 N N . SER A 1 77 ? 30.816 15.041 29.334 1.000 19.190 186 SER A N 1
ATOM 580 C CA . SER A 1 77 ? 30.620 15.642 27.984 1.000 22.225 186 SER A CA 1
ATOM 581 C C . SER A 1 77 ? 30.183 17.100 28.101 1.000 21.922 186 SER A C 1
ATOM 582 O O . SER A 1 77 ? 30.174 17.777 27.088 1.000 23.702 186 SER A O 1
ATOM 585 N N . VAL A 1 78 ? 29.892 17.576 29.306 1.000 19.414 187 VAL A N 1
ATOM 586 C CA . VAL A 1 78 ? 29.482 18.986 29.565 1.000 22.268 187 VAL A CA 1
ATOM 587 C C . VAL A 1 78 ? 30.765 19.812 29.730 1.000 24.986 187 VAL A C 1
ATOM 588 O O . VAL A 1 78 ? 31.478 19.613 30.758 1.000 27.647 187 VAL A O 1
ATOM 592 N N . GLN A 1 79 ? 31.047 20.683 28.767 1.000 28.992 188 GLN A N 1
ATOM 593 C CA . GLN A 1 79 ? 32.311 21.485 28.680 1.000 34.303 188 GLN A CA 1
ATOM 594 C C . GLN A 1 79 ? 32.463 22.328 29.959 1.000 36.750 188 GLN A C 1
ATOM 595 O O . GLN A 1 79 ? 31.550 23.152 30.221 1.000 33.431 188 GLN A O 1
ATOM 596 N N . SER A 1 80 ? 33.576 22.121 30.691 1.000 33.281 189 SER A N 1
ATOM 597 C CA . SER A 1 80 ? 33.807 22.439 32.139 1.000 40.018 189 SER A CA 1
ATOM 598 C C . SER A 1 80 ? 32.491 22.495 32.933 1.000 34.472 189 SER A C 1
ATOM 601 N N . GLY B 1 1 ? -6.418 13.742 56.025 1.000 17.066 110 GLY B N 1
ATOM 602 C CA . GLY B 1 1 ? -5.419 12.966 55.232 1.000 16.856 110 GLY B CA 1
ATOM 603 C C . GLY B 1 1 ? -6.059 12.493 53.933 1.000 14.567 110 GLY B 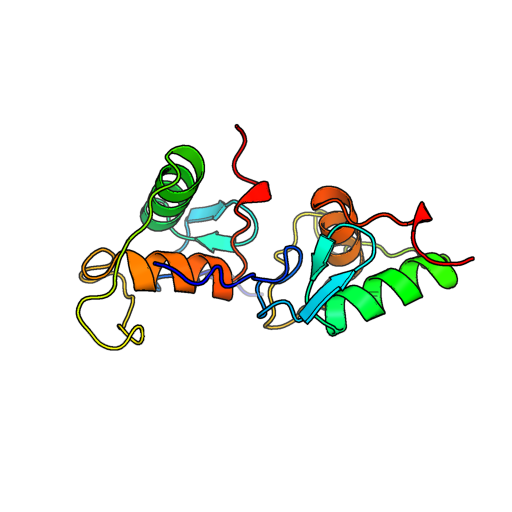C 1
ATOM 604 O O . GLY B 1 1 ? -7.262 12.650 53.816 1.000 13.114 110 GLY B O 1
ATOM 605 N N . HIS B 1 2 ? -5.294 11.970 52.998 1.000 14.739 111 HIS B N 1
ATOM 606 C CA . HIS B 1 2 ? -5.830 11.542 51.671 1.000 16.537 111 HIS B CA 1
ATOM 607 C C . HIS B 1 2 ? -5.081 10.335 51.097 1.000 16.765 111 HIS B C 1
ATOM 608 O O . HIS B 1 2 ? -3.879 10.143 51.478 1.000 16.584 111 HIS B O 1
ATOM 615 N N . MET B 1 3 ? -5.778 9.533 50.262 1.000 16.863 112 MET B N 1
ATOM 616 C CA . MET B 1 3 ? -5.156 8.471 49.409 1.000 15.451 112 MET B CA 1
ATOM 617 C C . MET B 1 3 ? -4.935 9.095 48.013 1.000 15.553 112 MET B C 1
ATOM 618 O O . MET B 1 3 ? -5.783 9.860 47.591 1.000 15.430 112 MET B O 1
ATOM 623 N N . VAL B 1 4 ? -3.787 8.871 47.386 1.000 14.715 113 VAL B N 1
ATOM 624 C CA . VAL B 1 4 ? -3.582 9.113 45.916 1.000 13.897 113 VAL B CA 1
ATOM 625 C C . VAL B 1 4 ? -3.932 7.817 45.208 1.000 13.472 113 VAL B C 1
ATOM 626 O O . VAL B 1 4 ? -3.339 6.799 45.580 1.000 14.697 113 VAL B O 1
ATOM 630 N N . VAL B 1 5 ? -4.880 7.844 44.258 1.000 13.170 114 VAL B N 1
ATOM 631 C CA . VAL B 1 5 ? -5.352 6.648 43.527 1.000 13.338 114 VAL B CA 1
ATOM 632 C C . VAL B 1 5 ? -4.846 6.836 42.105 1.000 14.006 114 VAL B C 1
ATOM 633 O O . VAL B 1 5 ? -5.311 7.771 41.410 1.000 14.552 114 VAL B O 1
ATOM 637 N N . GLU B 1 6 ? -3.828 6.071 41.759 1.000 13.320 115 GLU B N 1
ATOM 638 C CA . GLU B 1 6 ? -3.158 6.193 40.441 1.000 13.398 115 GLU B CA 1
ATOM 639 C C . GLU B 1 6 ? -3.934 5.437 39.359 1.000 12.452 115 GLU B C 1
ATOM 640 O O . GLU B 1 6 ? -4.355 4.291 39.539 1.000 13.287 115 GLU B O 1
ATOM 646 N N . TYR B 1 7 ? -4.025 6.067 38.213 1.000 11.857 116 TYR B N 1
ATOM 647 C CA . TYR B 1 7 ? -4.569 5.470 36.995 1.000 12.782 116 TYR B CA 1
ATOM 648 C C . TYR B 1 7 ? -3.411 5.260 36.031 1.000 13.035 116 TYR B C 1
ATOM 649 O O . TYR B 1 7 ? -2.502 6.094 35.910 1.000 13.956 116 TYR B O 1
ATOM 658 N N . CYS B 1 8 ? -3.520 4.188 35.272 1.000 11.779 117 CYS B N 1
ATOM 659 C CA . CYS B 1 8 ? -2.556 3.895 34.185 1.000 11.021 117 CYS B CA 1
ATOM 660 C C . CYS B 1 8 ? -2.466 5.101 33.265 1.000 10.369 117 CYS B C 1
ATOM 661 O O . CYS B 1 8 ? -3.495 5.572 32.744 1.000 9.610 117 CYS B O 1
ATOM 664 N N . VAL B 1 9 ? -1.255 5.641 33.036 1.000 10.530 118 VAL B N 1
ATOM 665 C CA . VAL B 1 9 ? -1.079 6.838 32.178 1.000 11.628 118 VAL B CA 1
ATOM 666 C C . VAL B 1 9 ? -1.403 6.492 30.726 1.000 11.020 118 VAL B C 1
ATOM 667 O O . VAL B 1 9 ? -1.662 7.418 29.922 1.000 13.092 118 VAL B O 1
ATOM 671 N N . VAL B 1 10 ? -1.331 5.210 30.352 1.000 10.113 119 VAL B N 1
ATOM 672 C CA . VAL B 1 10 ? -1.581 4.814 28.945 1.000 10.376 119 VAL B CA 1
ATOM 673 C C . VAL B 1 10 ? -3.090 4.637 28.708 1.000 10.233 119 VAL B C 1
ATOM 674 O O . VAL B 1 10 ? -3.570 5.162 27.697 1.000 12.486 119 VAL B O 1
ATOM 678 N N . CYS B 1 11 ? -3.792 3.907 29.568 1.000 9.330 120 CYS B N 1
ATOM 679 C CA . CYS B 1 11 ? -5.196 3.522 29.248 1.000 9.386 120 CYS B CA 1
ATOM 680 C C . CYS B 1 11 ? -6.250 3.992 30.254 1.000 9.956 120 CYS B C 1
ATOM 681 O O . CYS B 1 11 ? -7.492 3.804 29.930 1.000 11.085 120 CYS B O 1
ATOM 684 N N . GLY B 1 12 ? -5.891 4.400 31.465 1.000 11.052 121 GLY B N 1
ATOM 685 C CA . GLY B 1 12 ? -6.915 4.830 32.446 1.000 11.617 121 GLY B CA 1
ATOM 686 C C . GLY B 1 12 ? -7.499 3.713 33.271 1.000 12.893 121 GLY B C 1
ATOM 687 O O . GLY B 1 12 ? -8.332 3.978 34.191 1.000 14.084 121 GLY B O 1
ATOM 688 N N . ASP B 1 13 ? -7.111 2.455 33.027 1.000 12.158 122 ASP B N 1
ATOM 689 C CA . ASP B 1 13 ? -7.356 1.394 34.028 1.000 13.943 122 ASP B CA 1
ATOM 690 C C . ASP B 1 13 ? -6.624 1.774 35.324 1.000 13.639 122 ASP B C 1
ATOM 691 O O . ASP B 1 13 ? -5.692 2.621 35.285 1.000 12.977 122 ASP B O 1
ATOM 696 N N . LYS B 1 14 ? -7.033 1.239 36.481 1.000 15.020 123 LYS B N 1
ATOM 697 C CA . LYS B 1 14 ? -6.253 1.486 37.714 1.000 16.680 123 LYS B CA 1
ATOM 698 C C . LYS B 1 14 ? -4.841 0.961 37.477 1.000 14.303 123 LYS B C 1
ATOM 699 O O . LYS B 1 14 ? -4.654 -0.129 36.912 1.000 13.898 123 LYS B O 1
ATOM 705 N N . ALA B 1 15 ? -3.851 1.720 37.897 1.000 12.605 124 ALA B N 1
ATOM 706 C CA . ALA B 1 15 ? -2.460 1.243 37.787 1.000 13.442 124 ALA B CA 1
ATOM 707 C C . ALA B 1 15 ? -2.191 0.151 38.809 1.000 12.889 124 ALA B C 1
ATOM 708 O O . ALA B 1 15 ? -2.801 0.141 39.924 1.000 14.314 124 ALA B O 1
ATOM 710 N N . SER B 1 16 ? -1.168 -0.653 38.553 1.000 13.647 125 SER B N 1
ATOM 711 C CA . SER B 1 16 ? -0.708 -1.679 39.515 1.000 13.991 125 SER B CA 1
ATOM 712 C C . SER B 1 16 ? 0.579 -1.224 40.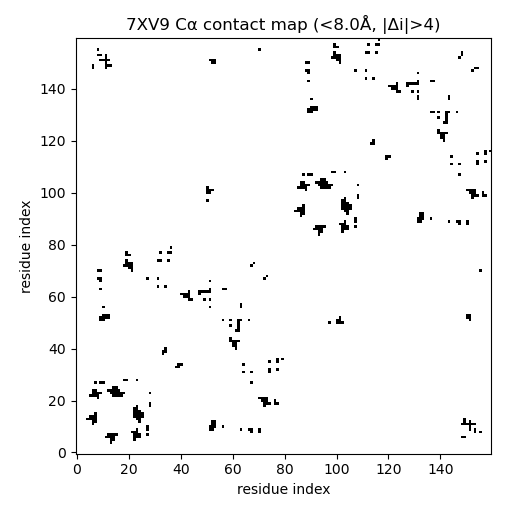197 1.000 15.612 125 SER B C 1
ATOM 713 O O . SER B 1 16 ? 0.981 -1.881 41.165 1.000 17.643 125 SER B O 1
ATOM 716 N N . GLY B 1 17 ? 1.246 -0.220 39.652 1.000 15.154 126 GLY B N 1
ATOM 717 C CA . GLY B 1 17 ? 2.503 0.287 40.200 1.000 14.930 126 GLY B CA 1
ATOM 718 C C . GLY B 1 17 ? 3.292 1.063 39.171 1.000 14.566 126 GLY B C 1
ATOM 719 O O . GLY B 1 17 ? 2.746 1.407 38.147 1.000 12.681 126 GLY B O 1
ATOM 720 N N . ARG B 1 18 ? 4.523 1.398 39.521 1.000 15.498 127 ARG B N 1
ATOM 721 C CA . ARG B 1 18 ? 5.521 2.080 38.678 1.000 15.525 127 ARG B CA 1
ATOM 722 C C . ARG B 1 18 ? 6.282 1.021 37.889 1.000 16.148 127 ARG B C 1
ATOM 723 O O . ARG B 1 18 ? 6.952 0.146 38.484 1.000 18.636 127 ARG B O 1
ATOM 729 N N . HIS B 1 19 ? 6.207 1.070 36.555 1.000 12.638 128 HIS B N 1
ATOM 730 C CA . HIS B 1 19 ? 6.821 0.055 35.686 1.000 13.400 128 HIS B CA 1
ATOM 731 C C . HIS B 1 19 ? 7.593 0.813 34.606 1.000 12.532 128 HIS B C 1
ATOM 732 O O . HIS B 1 19 ? 6.988 1.576 33.880 1.000 12.248 128 HIS B O 1
ATOM 739 N N . TYR B 1 20 ? 8.896 0.592 34.513 1.000 13.770 129 TYR B N 1
ATOM 740 C CA . TYR B 1 20 ? 9.725 1.244 33.478 1.000 12.991 129 TYR B CA 1
ATOM 741 C C . TYR B 1 20 ? 9.495 2.763 33.526 1.000 12.997 129 TYR B C 1
ATOM 742 O O . TYR B 1 20 ? 9.477 3.338 32.445 1.000 12.447 129 TYR B O 1
ATOM 751 N N . GLY B 1 21 ? 9.306 3.394 34.689 1.000 12.564 130 GLY B N 1
ATOM 752 C CA . GLY B 1 21 ? 9.313 4.866 34.780 1.000 12.927 130 GLY B CA 1
ATOM 753 C C . GLY B 1 21 ? 7.943 5.468 34.534 1.000 13.144 130 GLY B C 1
ATOM 754 O O . GLY B 1 21 ? 7.847 6.676 34.497 1.000 12.426 130 GLY B O 1
ATOM 755 N N . ALA B 1 22 ? 6.896 4.661 34.517 1.000 12.718 131 ALA B N 1
ATOM 756 C CA . ALA B 1 22 ? 5.522 5.176 34.342 1.000 12.744 131 ALA B CA 1
ATOM 757 C C . ALA B 1 22 ? 4.565 4.394 35.222 1.000 11.971 131 ALA B C 1
ATOM 758 O O . ALA B 1 22 ? 4.721 3.191 35.416 1.000 12.586 131 ALA B O 1
ATOM 760 N N . VAL B 1 23 ? 3.569 5.084 35.719 1.000 12.563 132 VAL B N 1
ATOM 761 C CA . VAL B 1 23 ? 2.472 4.471 36.496 1.000 12.363 132 VAL B CA 1
ATOM 762 C C . VAL B 1 23 ? 1.531 3.767 35.505 1.000 11.429 132 VAL B C 1
ATOM 763 O O . VAL B 1 23 ? 0.931 4.442 34.666 1.000 11.275 132 VAL B O 1
ATOM 767 N N . SER B 1 24 ? 1.421 2.445 35.568 1.000 10.534 133 SER B N 1
ATOM 768 C CA . SER B 1 24 ? 0.744 1.695 34.499 1.000 10.825 133 SER B CA 1
ATOM 769 C C . SER B 1 24 ? 0.046 0.454 35.053 1.000 9.858 133 SER B C 1
ATOM 770 O O . SER B 1 24 ? 0.368 0.029 36.195 1.000 12.091 133 SER B O 1
ATOM 773 N N . CYS B 1 25 ? -0.935 -0.049 34.302 1.000 10.073 134 CYS B N 1
ATOM 774 C CA . CYS B 1 25 ? -1.616 -1.313 34.605 1.000 10.513 134 CYS B CA 1
ATOM 775 C C . CYS B 1 25 ? -0.712 -2.452 34.143 1.000 10.454 134 CYS B C 1
ATOM 776 O O . CYS B 1 25 ? 0.308 -2.243 33.446 1.000 9.943 134 CYS B O 1
ATOM 779 N N . GLU B 1 26 ? -1.075 -3.675 34.520 1.000 11.718 135 GLU B N 1
ATOM 780 C CA . GLU B 1 26 ? -0.286 -4.862 34.162 1.000 12.199 135 GLU B CA 1
ATOM 781 C C . GLU B 1 26 ? -0.301 -5.048 32.638 1.000 10.694 135 GLU B C 1
ATOM 782 O O . GLU B 1 26 ? 0.724 -5.497 32.124 1.000 13.202 135 GLU B O 1
ATOM 788 N N . GLY B 1 27 ? -1.446 -4.846 31.988 1.000 9.996 136 GLY B N 1
ATOM 789 C CA . GLY B 1 27 ? -1.590 -5.015 30.536 1.000 9.874 136 GLY B CA 1
ATOM 790 C C . GLY B 1 27 ? -0.644 -4.101 29.817 1.000 8.756 136 GLY B C 1
ATOM 791 O O . GLY B 1 27 ? 0.067 -4.583 28.914 1.000 8.710 136 GLY B O 1
ATOM 792 N N . CYS B 1 28 ? -0.645 -2.808 30.141 1.000 8.658 137 CYS B N 1
ATOM 793 C CA . CYS B 1 28 ? 0.252 -1.850 29.454 1.000 8.572 137 CYS B CA 1
ATOM 794 C C . CYS B 1 28 ? 1.726 -2.138 29.767 1.000 9.125 137 CYS B C 1
ATOM 795 O O . CYS B 1 28 ? 2.524 -2.054 28.858 1.000 9.860 137 CYS B O 1
ATOM 798 N N . LYS B 1 29 ? 2.070 -2.488 30.989 1.000 10.902 138 LYS B N 1
ATOM 799 C CA . LYS B 1 29 ? 3.454 -2.934 31.336 1.000 11.443 138 LYS B CA 1
ATOM 800 C C . LYS B 1 29 ? 3.879 -4.088 30.409 1.000 11.085 138 LYS B C 1
ATOM 801 O O . LYS B 1 29 ? 5.001 -4.024 29.816 1.000 11.058 138 LYS B O 1
ATOM 807 N N . GLY B 1 30 ? 3.046 -5.115 30.285 1.000 10.976 139 GLY B N 1
ATOM 808 C CA . GLY B 1 30 ? 3.343 -6.321 29.494 1.000 11.261 139 GLY B CA 1
ATOM 809 C C . GLY B 1 30 ? 3.444 -5.985 28.014 1.000 11.079 139 GLY B C 1
ATOM 810 O O . GLY B 1 30 ? 4.412 -6.404 27.307 1.000 12.294 139 GLY B O 1
ATOM 811 N N . PHE B 1 31 ? 2.568 -5.087 27.559 1.000 10.123 140 PHE B N 1
ATOM 812 C CA . PHE B 1 31 ? 2.579 -4.640 26.151 1.000 9.348 140 PHE B CA 1
ATOM 813 C C . PHE B 1 31 ? 3.907 -3.931 25.871 1.000 8.671 140 PHE B C 1
ATOM 814 O O . PHE B 1 31 ? 4.536 -4.099 24.798 1.000 9.751 140 PHE B O 1
ATOM 822 N N . PHE B 1 32 ? 4.323 -3.051 26.764 1.000 8.405 141 PHE B N 1
ATOM 823 C CA . PHE B 1 32 ? 5.559 -2.252 26.588 1.000 9.161 141 PHE B CA 1
ATOM 824 C C . PHE B 1 32 ? 6.791 -3.170 26.584 1.000 10.506 141 PHE B C 1
ATOM 825 O O . PHE B 1 32 ? 7.649 -3.059 25.650 1.000 9.936 141 PHE B O 1
ATOM 833 N N . LYS B 1 33 ? 6.883 -4.046 27.560 1.000 11.948 142 LYS B N 1
ATOM 834 C CA . LYS B 1 33 ? 8.008 -4.997 27.694 1.000 14.374 142 LYS B CA 1
ATOM 835 C C . LYS B 1 33 ? 8.144 -5.787 26.398 1.000 12.134 142 LYS B C 1
ATOM 836 O O . LYS B 1 33 ? 9.244 -5.841 25.888 1.000 13.098 142 LYS B O 1
ATOM 842 N N . ARG B 1 34 ? 7.040 -6.370 25.916 1.000 13.206 143 ARG B N 1
ATOM 843 C CA . ARG B 1 34 ? 7.013 -7.233 24.724 1.000 14.667 143 ARG B CA 1
ATOM 844 C C . ARG B 1 34 ? 7.391 -6.393 23.495 1.000 13.934 143 ARG B C 1
ATOM 845 O O . ARG B 1 34 ? 8.270 -6.781 22.715 1.000 13.229 143 ARG B O 1
ATOM 853 N N . SER B 1 35 ? 6.885 -5.168 23.397 1.000 11.479 144 SER B N 1
ATOM 854 C CA . SER B 1 35 ? 7.154 -4.317 22.217 1.000 10.143 144 SER B CA 1
ATOM 855 C C . SER B 1 35 ? 8.664 -4.033 22.161 1.000 10.143 144 SER B C 1
ATOM 856 O O . SER B 1 35 ? 9.246 -4.004 21.039 1.000 11.403 144 SER B O 1
ATOM 859 N N . VAL B 1 36 ? 9.256 -3.738 23.301 1.000 10.062 145 VAL B N 1
ATOM 860 C CA . VAL B 1 36 ? 10.687 -3.324 23.390 1.000 10.895 145 VAL B CA 1
ATOM 861 C C . VAL B 1 36 ? 11.555 -4.573 23.185 1.000 12.376 145 VAL B C 1
ATOM 862 O O . VAL B 1 36 ? 12.514 -4.523 22.345 1.000 14.735 145 VAL B O 1
ATOM 866 N N . ARG B 1 37 ? 11.301 -5.626 23.921 1.000 13.075 146 ARG B N 1
ATOM 867 C CA . ARG B 1 37 ? 12.185 -6.817 23.876 1.000 15.728 146 ARG B CA 1
ATOM 868 C C . ARG B 1 37 ? 12.226 -7.381 22.450 1.000 18.120 146 ARG B C 1
ATOM 869 O O . ARG B 1 37 ? 13.334 -7.812 21.993 1.000 18.608 146 ARG B O 1
ATOM 877 N N . LYS B 1 38 ? 11.054 -7.453 21.811 1.000 15.964 147 LYS B N 1
ATOM 878 C CA . LYS B 1 38 ? 10.863 -8.133 20.501 1.000 15.585 147 LYS B CA 1
ATOM 879 C C . LYS B 1 38 ? 10.994 -7.124 19.355 1.000 16.823 147 LYS B C 1
ATOM 880 O O . LYS B 1 38 ? 10.761 -7.525 18.225 1.000 18.625 147 LYS B O 1
ATOM 886 N N . ASN B 1 39 ? 11.380 -5.870 19.637 1.000 17.419 148 ASN B N 1
ATOM 887 C CA A ASN B 1 39 ? 11.625 -4.864 18.575 0.500 18.939 148 ASN B CA 1
ATOM 888 C CA B ASN B 1 39 ? 11.603 -4.807 18.623 0.500 18.492 148 ASN B CA 1
ATOM 889 C C . ASN B 1 39 ? 10.399 -4.787 17.674 1.000 17.995 148 ASN B C 1
ATOM 890 O O . ASN B 1 39 ? 10.576 -4.798 16.449 1.000 17.595 148 ASN B O 1
ATOM 899 N N . LEU B 1 40 ? 9.194 -4.766 18.243 1.000 16.452 149 LEU B N 1
ATOM 900 C CA . LEU B 1 40 ? 7.979 -4.795 17.425 1.000 15.933 149 LEU B CA 1
ATOM 901 C C . LEU B 1 40 ? 7.773 -3.415 16.828 1.000 17.208 149 LEU B C 1
ATOM 902 O O . LEU B 1 40 ? 7.905 -2.422 17.537 1.000 18.491 149 LEU B O 1
ATOM 907 N N . THR B 1 41 ? 7.420 -3.403 15.556 1.000 14.872 150 THR B N 1
ATOM 908 C CA . THR B 1 41 ? 7.020 -2.179 14.845 1.000 16.801 150 THR B CA 1
ATOM 909 C C . THR B 1 41 ? 5.555 -2.401 14.471 1.000 15.457 150 THR B C 1
ATOM 910 O O . THR B 1 41 ? 5.117 -3.533 14.145 1.000 16.309 150 THR B O 1
ATOM 914 N N . TYR B 1 42 ? 4.794 -1.348 14.568 1.000 14.345 151 TYR B N 1
ATOM 915 C CA . TYR B 1 42 ? 3.350 -1.418 14.281 1.000 13.926 151 TYR B CA 1
ATOM 916 C C . TYR B 1 42 ? 3.029 -0.297 13.305 1.000 15.320 151 TYR B C 1
ATOM 917 O O . TYR B 1 42 ? 3.820 0.673 13.180 1.000 16.645 151 TYR B O 1
ATOM 926 N N . SER B 1 43 ? 1.857 -0.352 12.684 1.000 14.805 152 SER B N 1
ATOM 927 C CA . SER B 1 43 ? 1.359 0.786 11.890 1.000 15.406 152 SER B CA 1
ATOM 928 C C . SER B 1 43 ? -0.063 1.062 12.318 1.000 13.400 152 SER B C 1
ATOM 929 O O . SER B 1 43 ? -0.837 0.109 12.541 1.000 15.170 152 SER B O 1
ATOM 932 N N . CYS B 1 44 ? -0.364 2.331 12.439 1.000 15.929 153 CYS B N 1
ATOM 933 C CA . CYS B 1 44 ? -1.731 2.815 12.687 1.000 16.604 153 CYS B CA 1
ATOM 934 C C . CYS B 1 44 ? -2.528 2.738 11.368 1.000 21.920 153 CYS B C 1
ATOM 935 O O . CYS B 1 44 ? -2.066 3.319 10.358 1.000 19.771 153 CYS B O 1
ATOM 938 N N . ARG B 1 45 ? -3.723 2.146 11.413 1.000 24.045 154 ARG B N 1
ATOM 939 C CA . ARG B 1 45 ? -4.605 2.058 10.216 1.000 25.357 154 ARG B CA 1
ATOM 940 C C . ARG B 1 45 ? -5.219 3.444 9.956 1.000 25.635 154 ARG B C 1
ATOM 941 O O . ARG B 1 45 ? -5.595 3.719 8.807 1.000 30.885 154 ARG B O 1
ATOM 943 N N . SER B 1 46 ? -5.270 4.342 10.942 1.000 22.740 155 SER B N 1
ATOM 944 C CA . SER B 1 46 ? -5.918 5.673 10.803 1.000 21.376 155 SER B CA 1
ATOM 945 C C . SER B 1 46 ? -4.878 6.790 10.755 1.000 22.132 155 SER B C 1
ATOM 946 O O . SER B 1 46 ? -3.934 6.688 9.941 1.000 26.049 155 SER B O 1
ATOM 949 N N . ASN B 1 47 ? -5.015 7.825 11.575 1.000 22.868 156 ASN B N 1
ATOM 950 C CA . ASN B 1 47 ? -4.209 9.053 11.419 1.000 23.949 156 ASN B CA 1
ATOM 951 C C . ASN B 1 47 ? -3.221 9.208 12.580 1.000 24.174 156 ASN B C 1
ATOM 952 O O . ASN B 1 47 ? -2.830 10.372 12.852 1.000 22.470 156 ASN B O 1
ATOM 956 N N . GLN B 1 48 ? -2.791 8.088 13.197 1.000 21.859 157 GLN B N 1
ATOM 957 C CA . GLN B 1 48 ? -1.841 8.056 14.346 1.000 23.583 157 GLN B CA 1
ATOM 958 C C . GLN B 1 48 ? -2.371 8.974 15.466 1.000 24.244 157 GLN B C 1
ATOM 959 O O . GLN B 1 48 ? -1.568 9.645 16.170 1.000 23.444 157 GLN B O 1
ATOM 963 N N . ASP B 1 49 ? -3.685 8.953 15.687 1.000 23.841 158 ASP B N 1
ATOM 964 C CA . ASP B 1 49 ? -4.380 9.860 16.642 1.000 26.608 158 ASP B CA 1
ATOM 965 C C . ASP B 1 49 ? -5.456 9.056 17.390 1.000 22.759 158 ASP B C 1
ATOM 966 O O . ASP B 1 49 ? -6.425 9.687 17.880 1.000 21.029 158 ASP B O 1
ATOM 971 N N . CYS B 1 50 ? -5.306 7.724 17.464 1.000 18.865 159 CYS B N 1
ATOM 972 C CA . CYS B 1 50 ? -6.327 6.812 18.039 1.000 17.517 159 CYS B CA 1
ATOM 973 C C . CYS B 1 50 ? -6.478 7.083 19.549 1.000 19.432 159 CYS B C 1
ATOM 974 O O . CYS B 1 50 ? -5.535 7.469 20.217 1.000 18.033 159 CYS B O 1
ATOM 977 N N . ILE B 1 51 ? -7.673 6.859 20.050 1.000 19.760 160 ILE B N 1
ATOM 978 C CA . ILE B 1 51 ? -8.000 6.873 21.503 1.000 20.664 160 ILE B CA 1
ATOM 979 C C . ILE B 1 51 ? -7.482 5.582 22.140 1.000 17.499 160 ILE B C 1
ATOM 980 O O . ILE B 1 51 ? -7.720 4.541 21.558 1.000 18.210 160 ILE B O 1
ATOM 985 N N . ILE B 1 52 ? -6.761 5.668 23.268 1.000 15.291 161 ILE B N 1
ATOM 986 C CA . ILE B 1 52 ? -6.327 4.470 24.059 1.000 15.556 161 ILE B CA 1
ATOM 987 C C . ILE B 1 52 ? -7.045 4.511 25.400 1.000 16.680 161 ILE B C 1
ATOM 988 O O . ILE B 1 52 ? -6.762 5.408 26.225 1.000 18.098 161 ILE B O 1
ATOM 993 N N . ASN B 1 53 ? -7.991 3.600 25.583 1.000 16.948 162 ASN B N 1
ATOM 994 C CA . ASN B 1 53 ? -8.613 3.443 26.903 1.000 18.957 162 ASN B CA 1
ATOM 995 C C . ASN B 1 53 ? -8.785 1.941 27.180 1.000 19.620 162 ASN B C 1
ATOM 996 O O . ASN B 1 53 ? -8.366 1.103 26.375 1.000 21.494 162 ASN B O 1
ATOM 1001 N N . LYS B 1 54 ? -9.306 1.618 28.342 1.000 21.864 163 LYS B N 1
ATOM 1002 C CA . LYS B 1 54 ? -9.237 0.236 28.871 1.000 23.123 163 LYS B CA 1
ATOM 1003 C C . LYS B 1 54 ? -10.189 -0.669 28.076 1.000 25.856 163 LYS B C 1
ATOM 1004 O O . LYS B 1 54 ? -10.026 -1.896 28.217 1.000 22.579 163 LYS B O 1
ATOM 1010 N N . HIS B 1 55 ? -11.060 -0.096 27.233 1.000 25.212 164 HIS B N 1
ATOM 1011 C CA . HIS B 1 55 ? -12.169 -0.797 26.530 1.000 30.635 164 HIS B CA 1
ATOM 1012 C C . HIS B 1 55 ? -11.601 -1.824 25.552 1.000 36.785 164 HIS B C 1
ATOM 1014 N N . HIS B 1 56 ? -10.796 -1.336 24.605 1.000 35.341 165 HIS B N 1
ATOM 1015 C CA . HIS B 1 56 ? -10.064 -2.170 23.614 1.000 33.952 165 HIS B CA 1
ATOM 1016 C C . HIS B 1 56 ? -8.676 -1.565 23.465 1.000 34.950 165 HIS B C 1
ATOM 1017 O O . HIS B 1 56 ? -8.374 -1.064 22.378 1.000 37.308 165 HIS B O 1
ATOM 1019 N N . ARG B 1 57 ? -7.931 -1.536 24.561 1.000 29.455 166 ARG B N 1
ATOM 1020 C CA . ARG B 1 57 ? -6.545 -1.009 24.650 1.000 30.416 166 ARG B CA 1
ATOM 1021 C C . ARG B 1 57 ? -5.715 -1.333 23.412 1.000 27.071 166 ARG B C 1
ATOM 1022 O O . ARG B 1 57 ? -4.808 -0.511 23.059 1.000 27.080 166 ARG B O 1
ATOM 1030 N N . ASN B 1 58 ? -5.915 -2.515 22.833 1.000 25.994 167 ASN B N 1
ATOM 1031 C CA . ASN B 1 58 ? -4.959 -3.035 21.829 1.000 26.051 167 ASN B CA 1
ATOM 1032 C C . ASN B 1 58 ? -5.465 -2.882 20.392 1.000 27.792 167 ASN B C 1
ATOM 1033 O O . ASN B 1 58 ? -4.800 -3.405 19.502 1.000 28.025 167 ASN B O 1
ATOM 1038 N N . ARG B 1 59 ? -6.549 -2.137 20.170 1.000 27.321 168 ARG B N 1
ATOM 1039 C CA . ARG B 1 59 ? -7.144 -1.897 18.835 1.000 27.818 168 ARG B CA 1
ATOM 1040 C C . ARG B 1 59 ? -6.073 -1.292 17.927 1.000 26.320 168 ARG B C 1
ATOM 1041 O O . ARG B 1 59 ? -5.987 -1.722 16.748 1.000 25.298 168 ARG B O 1
ATOM 1044 N N . CYS B 1 60 ? -5.268 -0.360 18.453 1.000 21.015 169 CYS B N 1
ATOM 1045 C CA . CYS B 1 60 ? -4.174 0.252 17.676 1.000 16.848 169 CYS B CA 1
ATOM 1046 C C . CYS B 1 60 ? -2.870 0.151 18.459 1.000 13.871 169 CYS B C 1
ATOM 1047 O O . CYS B 1 60 ? -2.649 0.974 19.350 1.000 12.910 169 CYS B O 1
ATOM 1050 N N . GLN B 1 61 ? -2.069 -0.848 18.159 1.000 13.747 170 GLN B N 1
ATOM 1051 C CA . GLN B 1 61 ? -0.804 -1.067 18.901 1.000 13.507 170 GLN B CA 1
ATOM 1052 C C . GLN B 1 61 ? 0.139 0.115 18.649 1.000 11.950 170 GLN B C 1
ATOM 1053 O O . GLN B 1 61 ? 0.938 0.480 19.558 1.000 11.228 170 GLN B O 1
ATOM 1059 N N . PHE B 1 62 ? 0.161 0.695 17.447 1.000 10.622 171 PHE B N 1
ATOM 1060 C CA . PHE B 1 62 ? 1.041 1.862 17.169 1.000 10.959 171 PHE B CA 1
ATOM 1061 C C . PHE B 1 62 ? 0.770 2.980 18.170 1.000 10.720 171 PHE B C 1
ATOM 1062 O O . PHE B 1 62 ? 1.650 3.511 18.815 1.000 9.774 171 PHE B O 1
ATOM 1070 N N . CYS B 1 63 ? -0.503 3.363 18.275 1.000 11.570 172 CYS B N 1
ATOM 1071 C CA . CYS B 1 63 ? -0.894 4.496 19.125 1.000 11.464 172 CYS B CA 1
ATOM 1072 C C . CYS B 1 63 ? -0.714 4.140 20.607 1.000 10.643 172 CYS B C 1
ATOM 1073 O O . CYS B 1 63 ? -0.386 5.046 21.391 1.000 10.437 172 CYS B O 1
ATOM 1076 N N . ARG B 1 64 ? -0.859 2.857 20.966 1.000 10.590 173 ARG B N 1
ATOM 1077 C CA . ARG B 1 64 ? -0.653 2.422 22.375 1.000 9.987 173 ARG B CA 1
ATOM 1078 C C . ARG B 1 64 ? 0.830 2.559 22.711 1.000 9.947 173 ARG B C 1
ATOM 1079 O O . ARG B 1 64 ? 1.172 3.067 23.772 1.000 9.740 173 ARG B O 1
ATOM 1087 N N . LEU B 1 65 ? 1.720 2.116 21.837 1.000 10.174 174 LEU B N 1
ATOM 1088 C CA . LEU B 1 65 ? 3.164 2.279 22.073 1.000 9.781 174 LEU B CA 1
ATOM 1089 C C . LEU B 1 65 ? 3.559 3.755 22.098 1.000 10.263 174 LEU B C 1
ATOM 1090 O O . LEU B 1 65 ? 4.355 4.138 22.946 1.000 10.662 174 LEU B O 1
ATOM 1095 N N . LYS B 1 66 ? 3.041 4.545 21.184 1.000 9.525 175 LYS B N 1
ATOM 1096 C CA . LYS B 1 66 ? 3.327 6.008 21.147 1.000 10.741 175 LYS B CA 1
ATOM 1097 C C . LYS B 1 66 ? 2.956 6.588 22.520 1.000 10.194 175 LYS B C 1
ATOM 1098 O O . LYS B 1 66 ? 3.693 7.407 23.070 1.000 11.524 175 LYS B O 1
ATOM 1102 N N . LYS B 1 67 ? 1.775 6.266 23.027 1.000 11.540 176 LYS B N 1
ATOM 1103 C CA . LYS B 1 67 ? 1.290 6.820 24.312 1.000 11.422 176 LYS B CA 1
ATOM 1104 C C . LYS B 1 67 ? 2.208 6.357 25.438 1.000 11.254 176 LYS B C 1
ATOM 1105 O O . LYS B 1 67 ? 2.471 7.155 26.315 1.000 11.761 176 LYS B O 1
ATOM 1109 N N . CYS B 1 68 ? 2.663 5.096 25.457 1.000 11.253 177 CYS B N 1
ATOM 1110 C CA . CYS B 1 68 ? 3.657 4.630 26.442 1.000 11.035 177 CYS B CA 1
ATOM 1111 C C . CYS B 1 68 ? 4.824 5.620 26.454 1.000 12.352 177 CYS B C 1
ATOM 1112 O O . CYS B 1 68 ? 5.260 6.063 27.526 1.000 12.542 177 CYS B O 1
ATOM 1115 N N . LEU B 1 69 ? 5.332 5.957 25.287 1.000 11.061 178 LEU B N 1
ATOM 1116 C CA . LEU B 1 69 ? 6.573 6.786 25.179 1.000 11.768 178 LEU B CA 1
ATOM 1117 C C . LEU B 1 69 ? 6.226 8.221 25.574 1.000 13.166 178 LEU B C 1
ATOM 1118 O O . LEU B 1 69 ? 6.993 8.796 26.367 1.000 13.804 178 LEU B O 1
ATOM 1123 N N . GLU B 1 70 ? 5.114 8.750 25.096 1.000 13.626 179 GLU B N 1
ATOM 1124 C CA . GLU B 1 70 ? 4.698 10.155 25.403 1.000 15.491 179 GLU B CA 1
ATOM 1125 C C . GLU B 1 70 ? 4.419 10.321 26.910 1.000 16.400 179 GLU B C 1
ATOM 1126 O O . GLU B 1 70 ? 4.555 11.419 27.458 1.000 16.309 179 GLU B O 1
ATOM 1132 N N . MET B 1 71 ? 3.996 9.259 27.591 1.000 15.225 180 MET B N 1
ATOM 1133 C CA . MET B 1 71 ? 3.651 9.319 29.039 1.000 16.074 180 MET B CA 1
ATOM 1134 C C . MET B 1 71 ? 4.849 8.953 29.927 1.000 15.199 180 MET B C 1
ATOM 1135 O O . MET B 1 71 ? 4.690 8.905 31.200 1.000 18.951 180 MET B O 1
ATOM 1140 N N . GLY B 1 72 ? 6.008 8.739 29.320 1.000 14.803 181 GLY B N 1
ATOM 1141 C CA . GLY B 1 72 ? 7.323 8.632 29.939 1.000 12.948 181 GLY B CA 1
ATOM 1142 C C . GLY B 1 72 ? 7.735 7.227 30.322 1.000 14.916 181 GLY B C 1
ATOM 1143 O O . GLY B 1 72 ? 8.668 7.039 31.124 1.000 14.876 181 GLY B O 1
ATOM 1144 N N . MET B 1 73 ? 7.125 6.227 29.730 1.000 14.666 182 MET B N 1
ATOM 1145 C CA . MET B 1 73 ? 7.617 4.847 29.921 1.000 15.540 182 MET B CA 1
ATOM 1146 C C . MET B 1 73 ? 8.938 4.728 29.165 1.000 14.057 182 MET B C 1
ATOM 1147 O O . MET B 1 73 ? 9.033 5.224 28.001 1.000 13.892 182 MET B O 1
ATOM 1152 N N . LYS B 1 74 ? 9.921 4.039 29.729 1.000 13.426 183 LYS B N 1
ATOM 1153 C CA . LYS B 1 74 ? 11.336 4.098 29.278 1.000 14.816 183 LYS B CA 1
ATOM 1154 C C . LYS B 1 74 ? 11.814 2.768 28.675 1.000 14.095 183 LYS B C 1
ATOM 1155 O O . LYS B 1 74 ? 11.946 1.760 29.387 1.000 14.480 183 LYS B O 1
ATOM 1159 N N . MET B 1 75 ? 12.000 2.756 27.354 1.000 12.542 184 MET B N 1
ATOM 1160 C CA . MET B 1 75 ? 12.401 1.521 26.626 1.000 14.082 184 MET B CA 1
ATOM 1161 C C . MET B 1 75 ? 13.704 1.025 27.209 1.000 14.594 184 MET B C 1
ATOM 1162 O O . MET B 1 75 ? 13.881 -0.185 27.377 1.000 13.949 184 MET B O 1
ATOM 1167 N N . GLU B 1 76 ? 14.568 1.956 27.573 1.000 17.567 185 GLU B N 1
ATOM 1168 C CA . GLU B 1 76 ? 15.925 1.659 28.070 1.000 18.642 185 GLU B CA 1
ATOM 1169 C C . GLU B 1 76 ? 15.876 1.023 29.470 1.000 21.597 185 GLU B C 1
ATOM 1170 O O . GLU B 1 76 ? 16.934 0.544 29.878 1.000 21.598 185 GLU B O 1
ATOM 1176 N N . SER B 1 77 ? 14.724 1.031 30.161 1.000 19.537 186 SER B N 1
ATOM 1177 C CA . SER B 1 77 ? 14.532 0.441 31.520 1.000 22.668 186 SER B CA 1
ATOM 1178 C C . SER B 1 77 ? 14.119 -1.028 31.396 1.000 23.038 186 SER B C 1
ATOM 1179 O O . SER B 1 77 ? 14.157 -1.728 32.402 1.000 23.692 186 SER B O 1
ATOM 1182 N N . VAL B 1 78 ? 13.796 -1.488 30.193 1.000 20.741 187 VAL B N 1
ATOM 1183 C CA . VAL B 1 78 ? 13.385 -2.894 29.909 1.000 22.561 187 VAL B CA 1
ATOM 1184 C C . VAL B 1 78 ? 14.677 -3.704 29.731 1.000 24.055 187 VAL B C 1
ATOM 1185 O O . VAL B 1 78 ? 15.387 -3.501 28.721 1.000 28.761 187 VAL B O 1
ATOM 1189 N N . GLN B 1 79 ? 15.000 -4.541 30.702 1.000 27.741 188 GLN B N 1
ATOM 1190 C CA . GLN B 1 79 ? 16.321 -5.250 30.776 1.000 31.778 188 GLN B CA 1
ATOM 1191 C C . GLN B 1 79 ? 16.426 -6.219 29.591 1.000 32.307 188 GLN B C 1
ATOM 1192 O O . GLN B 1 79 ? 15.425 -6.927 29.327 1.000 29.954 188 GLN B O 1
ATOM 1193 N N . SER B 1 80 ? 17.564 -6.235 28.880 1.000 28.531 189 SER B N 1
ATOM 1194 C CA . SER B 1 80 ? 17.793 -7.140 27.716 1.000 30.558 189 SER B CA 1
ATOM 1195 C C . SER B 1 80 ? 19.297 -7.374 27.495 1.000 30.618 189 SER B C 1
ATOM 1196 O O . SER B 1 80 ? 20.049 -6.735 28.254 1.000 30.155 189 SER B O 1
#

Secondary structure (P-SEA, 3-state):
cbbbbbcccccccccccccccccccaaaaaaaaaaaaabbbbbbccccccccccccccccaaaaaaaaaaaccccccccc/cbbbbbcccccccccccccccccccaaaaaaaaaaaaabbbbbbccccccccccccccccaaaaaaaaaaaccccccccc